Protein AF-A0A2T2NAI1-F1 (afdb_monomer)

Secondary structure (DSSP, 8-state):
------PPP------PPBPHHHHHHSHHHHHHHHHHHHHHHHTTT-HHHHHHHHT--STTS-STTT--HHHHHHHHTBBPTTSS-BHHHHHHHHHHHHHHHHHHHTTS----HHHHHHHHHHHHHHHHTT--HHHHHH-HHHHHHHHHHTTPPPTT-----S---

Organism: NCBI:txid1448308

Foldseek 3Di:
DDDDPDDDPPPPPDLDAAELVNCLVPQLLQLLLLLLLLLLQCCPPDPLSVVQQVPQPDPLSQDPPSDDPVSSSNQQRYAFPPDNHGPVRLVVVVVVVVVVVCVVDVVDDDDDVSSVSSNVSSVSSCRRSVNDPCLSVVQPVSVVCCVPQNSDDPPPDGRNDSDDD

Structure (mmCIF, N/CA/C/O backbone):
data_AF-A0A2T2NAI1-F1
#
_entry.id   AF-A0A2T2NAI1-F1
#
loop_
_atom_site.group_PDB
_atom_site.id
_atom_site.type_symbol
_atom_site.label_atom_id
_atom_site.label_alt_id
_atom_site.label_comp_id
_atom_site.label_asym_id
_atom_site.label_entity_id
_atom_site.label_seq_id
_atom_site.pdbx_PDB_ins_code
_atom_site.Cartn_x
_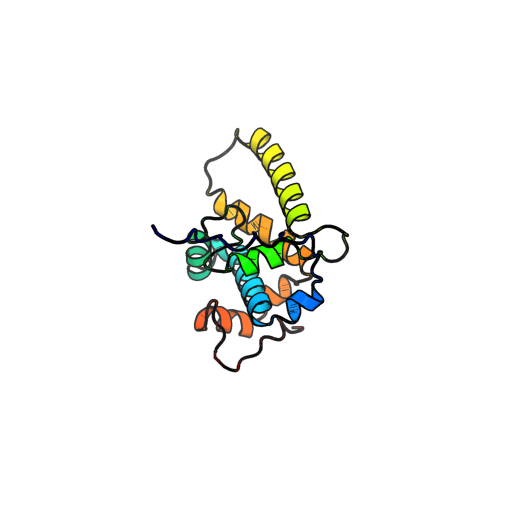atom_site.Cartn_y
_atom_site.Cartn_z
_atom_site.occupancy
_atom_site.B_iso_or_equiv
_atom_site.auth_seq_id
_ato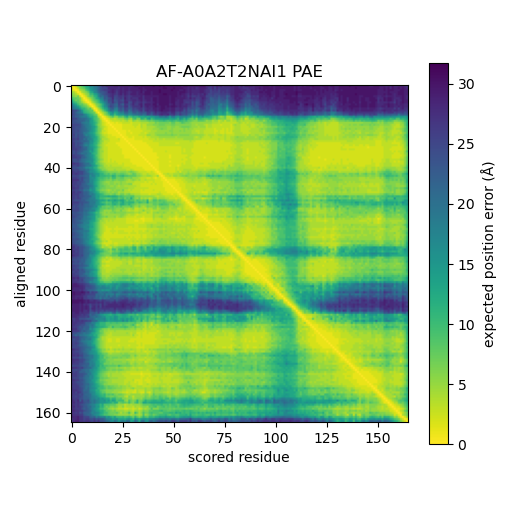m_site.auth_comp_id
_atom_site.auth_asym_id
_atom_site.auth_atom_id
_atom_site.pdbx_PDB_model_num
ATOM 1 N N . MET A 1 1 ? -39.705 -6.727 -33.481 1.00 43.72 1 MET A N 1
ATOM 2 C CA . MET A 1 1 ? -38.645 -5.696 -33.499 1.00 43.72 1 MET A CA 1
ATOM 3 C C . MET A 1 1 ? -38.331 -5.373 -32.052 1.00 43.72 1 MET A C 1
ATOM 5 O O . MET A 1 1 ? -39.236 -4.971 -31.335 1.00 43.72 1 MET A O 1
ATOM 9 N N . ALA A 1 2 ? -37.130 -5.725 -31.596 1.00 45.00 2 ALA A N 1
ATOM 10 C CA . ALA A 1 2 ? -36.711 -5.569 -30.205 1.00 45.00 2 ALA A CA 1
ATOM 11 C C . ALA A 1 2 ? -36.419 -4.089 -29.885 1.00 45.00 2 ALA A C 1
ATOM 13 O O . ALA A 1 2 ? -35.966 -3.378 -30.784 1.00 45.00 2 ALA A O 1
ATOM 14 N N . PRO A 1 3 ? -36.670 -3.620 -28.650 1.00 50.38 3 PRO A N 1
ATOM 15 C CA . PRO A 1 3 ? -36.281 -2.282 -28.238 1.00 50.38 3 PRO A CA 1
ATOM 16 C C . PRO A 1 3 ? -34.773 -2.214 -27.967 1.00 50.38 3 PRO A C 1
ATOM 18 O O . PRO A 1 3 ? -34.195 -3.071 -27.300 1.00 50.38 3 PRO A O 1
ATOM 21 N N . ASP A 1 4 ? -34.177 -1.171 -28.532 1.00 41.53 4 ASP A N 1
ATOM 22 C CA . ASP A 1 4 ? -32.795 -0.733 -28.396 1.00 41.53 4 ASP A CA 1
ATOM 23 C C . ASP A 1 4 ? -32.442 -0.501 -26.917 1.00 41.53 4 ASP A C 1
ATOM 25 O O . ASP A 1 4 ? -32.984 0.384 -26.249 1.00 41.53 4 ASP A O 1
ATOM 29 N N . ALA A 1 5 ? -31.564 -1.353 -26.388 1.00 47.72 5 ALA A N 1
ATOM 30 C CA . ALA A 1 5 ? -31.008 -1.226 -25.053 1.00 47.72 5 ALA A CA 1
ATOM 31 C C . ALA A 1 5 ? -29.942 -0.124 -25.071 1.00 47.72 5 ALA A C 1
ATOM 33 O O . ALA A 1 5 ? -28.746 -0.395 -25.177 1.00 47.72 5 ALA A O 1
ATOM 34 N N . SER A 1 6 ? -30.389 1.128 -24.952 1.00 46.06 6 SER A N 1
ATOM 35 C CA . SER A 1 6 ? -29.506 2.247 -24.627 1.00 46.06 6 SER A CA 1
ATOM 36 C C . SER A 1 6 ? -28.815 1.963 -23.294 1.00 46.06 6 SER A C 1
ATOM 38 O O . SER A 1 6 ? -29.415 2.040 -22.220 1.00 46.06 6 SER A O 1
ATOM 40 N N . LEU A 1 7 ? -27.541 1.590 -23.395 1.00 44.09 7 LEU A N 1
ATOM 41 C CA . LEU A 1 7 ? -26.597 1.506 -22.291 1.00 44.09 7 LEU A CA 1
ATOM 42 C C . LEU A 1 7 ? -26.613 2.831 -21.508 1.00 44.09 7 LEU A C 1
ATOM 44 O O . LEU A 1 7 ? -26.693 3.899 -22.123 1.00 44.09 7 LEU A O 1
ATOM 48 N N . PRO A 1 8 ? -26.520 2.799 -20.167 1.00 51.09 8 PRO A N 1
ATOM 49 C CA . PRO A 1 8 ? -26.388 4.022 -19.392 1.00 51.09 8 PRO A CA 1
ATOM 50 C C . PRO A 1 8 ? -25.123 4.775 -19.833 1.00 51.09 8 PRO A C 1
ATOM 52 O O . PRO A 1 8 ? -24.111 4.136 -20.142 1.00 51.09 8 PRO A O 1
ATOM 55 N N . PRO A 1 9 ? -25.148 6.121 -19.865 1.00 41.75 9 PRO A N 1
ATOM 56 C CA . PRO A 1 9 ? -23.969 6.904 -20.193 1.00 41.75 9 PRO A CA 1
ATOM 57 C C . PRO A 1 9 ? -22.850 6.516 -19.229 1.00 41.75 9 PRO A C 1
ATOM 59 O O . PRO A 1 9 ? -23.042 6.564 -18.012 1.00 41.75 9 PRO A O 1
ATOM 62 N N . CYS A 1 10 ? -21.702 6.104 -19.783 1.00 40.47 10 CYS A N 1
ATOM 63 C CA . CYS A 1 10 ? -20.456 5.928 -19.049 1.00 40.47 10 CYS A CA 1
ATOM 64 C C . CYS A 1 10 ? -20.279 7.149 -18.153 1.00 40.47 10 CYS A C 1
ATOM 66 O O . CYS A 1 10 ? -20.000 8.243 -18.647 1.00 40.47 10 CYS A O 1
ATOM 68 N N . GLN A 1 11 ? -20.517 6.974 -16.853 1.00 44.94 11 GLN A N 1
ATOM 69 C CA . GLN A 1 11 ? -20.343 8.038 -15.884 1.00 44.94 11 GLN A CA 1
ATOM 70 C C . GLN A 1 11 ? -18.913 8.527 -16.056 1.00 44.94 11 GLN A C 1
ATOM 72 O O . GLN A 1 11 ? -17.964 7.747 -15.947 1.00 44.94 11 GLN A O 1
ATOM 77 N N . SER A 1 12 ? -18.775 9.802 -16.412 1.00 45.94 12 SER A N 1
ATOM 78 C CA . SER A 1 12 ? -17.493 10.481 -16.478 1.00 45.94 12 SER A CA 1
ATOM 79 C C . SER A 1 12 ? -16.735 10.143 -15.199 1.00 45.94 12 SER A C 1
ATOM 81 O O . SER A 1 12 ? -17.193 10.510 -14.114 1.00 45.94 12 SER A O 1
ATOM 83 N N . ARG A 1 13 ? -15.624 9.401 -15.326 1.00 52.50 13 ARG A N 1
ATOM 84 C CA . ARG A 1 13 ? -14.632 9.192 -14.263 1.00 52.50 13 ARG A CA 1
ATOM 85 C C . ARG A 1 13 ? -14.175 10.582 -13.831 1.00 52.50 13 ARG A C 1
ATOM 87 O O . ARG A 1 13 ? -13.267 11.141 -14.432 1.00 52.50 13 ARG A O 1
ATOM 94 N N . GLY A 1 14 ? -14.888 11.172 -12.877 1.00 52.75 14 GLY A N 1
ATOM 95 C CA . GLY A 1 14 ? -14.620 12.517 -12.404 1.00 52.75 14 GLY A CA 1
ATOM 96 C C . GLY A 1 14 ? -13.196 12.590 -11.877 1.00 52.75 14 GLY A C 1
ATOM 97 O O . GLY A 1 14 ? -12.729 11.666 -11.208 1.00 52.75 14 GLY A O 1
ATOM 98 N N . ASP A 1 15 ? -12.528 13.689 -12.192 1.00 60.09 15 ASP A N 1
ATOM 99 C CA . ASP A 1 15 ? -11.199 14.054 -11.714 1.00 60.09 15 ASP A CA 1
ATOM 100 C C . ASP A 1 15 ? -11.279 14.462 -10.230 1.00 60.09 15 ASP A C 1
ATOM 102 O O . ASP A 1 15 ? -11.115 15.621 -9.854 1.00 60.09 15 ASP A O 1
ATOM 106 N N . TYR A 1 16 ? -11.690 13.523 -9.371 1.00 71.31 16 TYR A N 1
ATOM 107 C CA . TYR A 1 16 ? -11.799 13.755 -7.936 1.00 71.31 16 TYR A CA 1
ATOM 108 C C . TYR A 1 16 ? -10.534 13.263 -7.239 1.00 71.31 16 TYR A C 1
ATOM 110 O O . TYR A 1 16 ? -10.065 12.143 -7.446 1.00 71.31 16 TYR A O 1
ATOM 118 N N . ARG A 1 17 ? -9.991 14.117 -6.377 1.00 78.94 17 ARG A 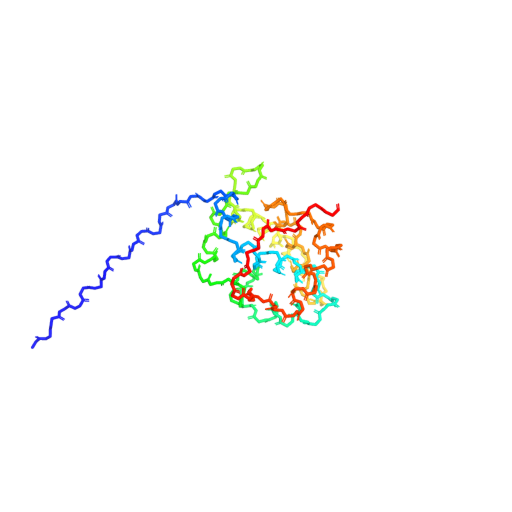N 1
ATOM 119 C CA . ARG A 1 17 ? -8.824 13.826 -5.548 1.00 78.94 17 ARG A CA 1
ATOM 120 C C . ARG A 1 17 ? -9.280 13.340 -4.179 1.00 78.94 17 ARG A C 1
ATOM 122 O O . ARG A 1 17 ? -10.171 13.935 -3.576 1.00 78.94 17 ARG A O 1
ATOM 129 N N . LEU A 1 18 ? -8.663 12.270 -3.685 1.00 85.06 18 LEU A N 1
ATOM 130 C CA . LEU A 1 18 ? -8.902 11.768 -2.331 1.00 85.06 18 LEU A CA 1
ATOM 131 C C . LEU A 1 18 ? -7.786 12.214 -1.400 1.00 85.06 18 LEU A C 1
ATOM 133 O O . LEU A 1 18 ? -6.618 12.205 -1.771 1.00 85.06 18 LEU A O 1
ATOM 137 N N . THR A 1 19 ? -8.124 12.565 -0.168 1.00 88.06 19 THR A N 1
ATOM 138 C CA . THR A 1 19 ? -7.116 12.794 0.872 1.00 88.06 19 THR A CA 1
ATOM 139 C C . THR A 1 19 ? -6.797 11.492 1.604 1.00 88.06 19 THR A C 1
ATOM 141 O O . THR A 1 19 ? -7.620 10.579 1.690 1.00 88.06 19 THR A O 1
ATOM 144 N N . ILE A 1 20 ? -5.616 11.415 2.223 1.00 87.19 20 ILE A N 1
ATOM 145 C CA . ILE A 1 20 ? -5.245 10.273 3.078 1.00 87.19 20 ILE A CA 1
ATOM 146 C C . ILE A 1 20 ? -6.241 10.086 4.232 1.00 87.19 20 ILE A C 1
A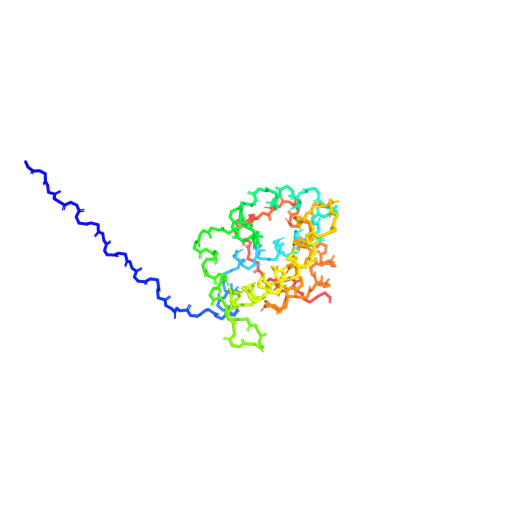TOM 148 O O . ILE A 1 20 ? -6.453 8.962 4.679 1.00 87.19 20 ILE A O 1
ATOM 152 N N . GLN A 1 21 ? -6.856 11.163 4.729 1.00 86.56 21 GLN A N 1
ATOM 153 C CA . GLN A 1 21 ? -7.855 11.066 5.792 1.00 86.56 21 GLN A CA 1
ATOM 154 C C . GLN A 1 21 ? -9.105 10.316 5.316 1.00 86.56 21 GLN A C 1
ATOM 156 O O . GLN A 1 21 ? -9.516 9.368 5.977 1.00 86.56 21 GLN A O 1
ATOM 161 N N . GLN A 1 22 ? -9.619 10.649 4.130 1.00 87.69 22 GLN A N 1
ATOM 162 C CA . GLN A 1 22 ? -10.739 9.927 3.511 1.00 87.69 22 GLN A CA 1
ATOM 163 C C . GLN A 1 22 ? -10.382 8.468 3.210 1.00 87.69 22 GLN A C 1
ATOM 165 O O . GLN A 1 22 ? -11.210 7.572 3.359 1.00 87.69 22 GLN A O 1
ATOM 170 N N . LEU A 1 23 ? -9.130 8.197 2.828 1.00 88.19 23 LEU A N 1
ATOM 171 C CA . LEU A 1 23 ? -8.670 6.823 2.640 1.00 88.19 23 LEU A CA 1
ATOM 172 C C . LEU A 1 23 ? -8.681 6.030 3.958 1.00 88.19 23 LEU A C 1
ATOM 174 O O . LEU A 1 23 ? -9.069 4.864 3.968 1.00 88.19 23 LEU A O 1
ATOM 178 N N . LYS A 1 24 ? -8.287 6.660 5.072 1.00 88.56 24 LYS A N 1
ATOM 179 C CA . LYS A 1 24 ? -8.264 6.042 6.409 1.00 88.56 24 LYS A CA 1
ATOM 180 C C . LYS A 1 24 ? -9.653 5.740 6.964 1.00 88.56 24 LYS A C 1
ATOM 182 O O . LYS A 1 24 ? -9.779 4.792 7.731 1.00 88.56 24 LYS A O 1
ATOM 187 N N . GLU A 1 25 ? -10.673 6.502 6.571 1.00 88.12 25 GLU A N 1
ATOM 188 C CA . GLU A 1 25 ? -12.074 6.229 6.931 1.00 88.12 25 GLU A CA 1
ATOM 189 C C . GLU A 1 25 ? -12.552 4.884 6.362 1.00 88.12 25 GLU A C 1
ATOM 191 O O . GLU A 1 25 ? -13.379 4.201 6.967 1.00 88.12 25 GLU A O 1
ATOM 196 N N . ASN A 1 26 ? -11.973 4.439 5.242 1.00 89.06 26 ASN A N 1
ATOM 197 C CA . ASN A 1 26 ? -12.154 3.078 4.759 1.00 89.06 26 ASN A CA 1
ATOM 198 C C . ASN A 1 26 ? -11.174 2.124 5.462 1.00 89.06 26 ASN A C 1
ATOM 200 O O . ASN A 1 26 ? -10.114 1.779 4.938 1.00 89.06 26 ASN A O 1
ATOM 204 N N . HIS A 1 27 ? -11.556 1.670 6.655 1.00 89.31 27 HIS A N 1
ATOM 205 C CA . HIS A 1 27 ? -10.724 0.816 7.507 1.00 89.31 27 HIS A CA 1
ATOM 206 C C . HIS A 1 27 ? -10.249 -0.478 6.826 1.00 89.31 27 HIS A C 1
ATOM 208 O O . HIS A 1 27 ? -9.124 -0.919 7.071 1.00 89.31 27 HIS A O 1
ATOM 214 N N . LEU A 1 28 ? -11.073 -1.080 5.960 1.00 90.12 28 LEU A N 1
ATOM 215 C CA . LEU A 1 28 ? -10.706 -2.298 5.233 1.00 90.12 28 LEU A CA 1
ATOM 216 C C . LEU A 1 28 ? -9.662 -2.005 4.152 1.00 90.12 28 LEU A C 1
ATOM 218 O O . LEU A 1 28 ? -8.657 -2.708 4.068 1.00 90.12 28 LEU A O 1
ATOM 222 N N . LEU A 1 29 ? -9.863 -0.951 3.360 1.00 90.06 29 LEU A N 1
ATOM 223 C CA . LEU A 1 29 ? -8.887 -0.529 2.355 1.00 90.06 29 LEU A CA 1
ATOM 224 C C . LEU A 1 29 ? -7.566 -0.110 3.010 1.00 90.06 29 LEU A C 1
ATOM 226 O O . LEU A 1 29 ? -6.491 -0.484 2.545 1.00 90.06 29 LEU A O 1
ATOM 230 N N . TRP A 1 30 ? -7.639 0.592 4.141 1.00 91.62 30 TRP A N 1
ATOM 231 C CA . TRP A 1 30 ? -6.472 0.962 4.934 1.00 91.62 30 TRP A CA 1
ATOM 232 C C . TRP A 1 30 ? -5.729 -0.261 5.494 1.00 91.62 30 TRP A C 1
ATOM 234 O O . TRP A 1 30 ? -4.498 -0.302 5.494 1.00 91.62 30 TRP A O 1
ATOM 244 N N . TYR A 1 31 ? -6.459 -1.291 5.927 1.00 91.81 31 TYR A N 1
ATOM 245 C CA . TYR A 1 31 ? -5.871 -2.565 6.332 1.00 91.81 31 TYR A CA 1
ATOM 246 C C . TYR A 1 31 ? -5.172 -3.267 5.168 1.00 91.81 31 TYR A C 1
ATOM 248 O O . TYR A 1 31 ? -3.989 -3.589 5.285 1.00 91.81 31 TYR A O 1
ATOM 256 N N . LYS A 1 32 ? -5.863 -3.444 4.035 1.00 92.12 32 LYS A N 1
ATOM 257 C CA . LYS A 1 32 ? -5.304 -4.041 2.811 1.00 92.12 32 LYS A CA 1
ATOM 258 C C . LYS A 1 32 ? -4.025 -3.329 2.378 1.00 92.12 32 LYS A C 1
ATOM 260 O O . LYS A 1 32 ? -3.045 -3.989 2.044 1.00 92.12 32 LYS A O 1
ATOM 265 N N . LEU A 1 33 ? -3.993 -1.999 2.472 1.00 91.56 33 LEU A N 1
ATOM 266 C CA . LEU A 1 33 ? -2.808 -1.200 2.172 1.00 91.56 33 LEU A CA 1
ATOM 267 C C . LEU A 1 33 ? -1.634 -1.512 3.112 1.00 91.56 33 LEU A C 1
ATOM 269 O O . LEU A 1 33 ? -0.504 -1.668 2.651 1.00 91.56 33 LEU A O 1
ATOM 273 N N . HIS A 1 34 ? -1.873 -1.667 4.417 1.00 91.75 34 HIS A N 1
ATOM 274 C CA . HIS A 1 34 ? -0.825 -2.114 5.339 1.00 91.75 34 HIS A CA 1
ATOM 275 C C . HIS A 1 34 ? -0.350 -3.540 5.047 1.00 91.75 34 HIS A C 1
ATOM 277 O O . HIS A 1 34 ? 0.854 -3.790 5.119 1.00 91.75 34 HIS A O 1
ATOM 283 N N . VAL A 1 35 ? -1.257 -4.471 4.725 1.00 91.88 35 VAL A N 1
ATOM 284 C CA . VAL A 1 35 ? -0.894 -5.849 4.341 1.00 91.88 35 VAL A CA 1
ATOM 285 C C . VAL A 1 35 ? -0.025 -5.833 3.089 1.00 91.88 35 VAL A C 1
ATOM 287 O O . VAL A 1 35 ? 1.017 -6.479 3.051 1.00 91.88 35 VAL A O 1
ATOM 290 N N . PHE A 1 36 ? -0.403 -5.025 2.105 1.00 91.94 36 PHE A N 1
ATOM 291 C CA . PHE A 1 36 ? 0.356 -4.827 0.883 1.00 91.94 36 PHE A CA 1
ATOM 292 C C . PHE A 1 36 ? 1.771 -4.299 1.154 1.00 91.94 36 PHE A C 1
ATOM 294 O O . PHE A 1 36 ? 2.747 -4.925 0.746 1.00 91.94 36 PHE A O 1
ATOM 301 N N . MET A 1 37 ? 1.920 -3.215 1.925 1.00 91.25 37 MET A N 1
ATOM 302 C CA . MET A 1 37 ? 3.247 -2.697 2.296 1.00 91.25 37 MET A CA 1
ATOM 303 C C . MET A 1 37 ? 4.073 -3.719 3.088 1.00 91.25 37 MET A C 1
ATOM 305 O O . MET A 1 37 ? 5.277 -3.854 2.867 1.00 91.25 37 MET A O 1
ATOM 309 N N . TYR A 1 38 ? 3.436 -4.475 3.985 1.00 90.44 38 TYR A N 1
ATOM 310 C CA . TYR A 1 38 ? 4.089 -5.567 4.701 1.00 90.44 38 TYR A CA 1
ATOM 311 C C . TYR A 1 38 ? 4.609 -6.638 3.747 1.00 90.44 38 TYR A C 1
ATOM 313 O O . TYR A 1 38 ? 5.747 -7.088 3.896 1.00 90.44 38 TYR A O 1
ATOM 321 N N . ASP A 1 39 ? 3.812 -7.024 2.758 1.00 89.88 39 ASP A N 1
ATOM 322 C CA . ASP A 1 39 ? 4.186 -8.054 1.802 1.00 89.88 39 ASP A CA 1
ATOM 323 C C . ASP A 1 39 ? 5.303 -7.603 0.871 1.00 89.88 39 ASP A C 1
ATOM 325 O O . ASP A 1 39 ? 6.246 -8.368 0.667 1.00 89.88 39 ASP A O 1
ATOM 329 N N . LEU A 1 40 ? 5.281 -6.351 0.403 1.00 88.19 40 LEU A N 1
ATOM 330 C CA . LEU A 1 40 ? 6.362 -5.786 -0.410 1.00 88.19 40 LEU A CA 1
ATOM 331 C C . LEU A 1 40 ? 7.714 -5.882 0.315 1.00 88.19 40 LEU A C 1
ATOM 333 O O . LEU A 1 40 ? 8.718 -6.287 -0.274 1.00 88.19 40 LEU A O 1
ATOM 337 N N . ARG A 1 41 ? 7.745 -5.593 1.625 1.00 86.38 41 ARG A N 1
ATOM 338 C CA . ARG A 1 41 ? 8.967 -5.730 2.440 1.00 86.38 41 ARG A CA 1
ATOM 339 C C . ARG A 1 41 ? 9.371 -7.177 2.690 1.00 86.38 41 ARG A C 1
ATOM 341 O O . ARG A 1 41 ? 10.556 -7.471 2.839 1.00 86.38 41 ARG A O 1
ATOM 348 N N . ASN A 1 42 ? 8.393 -8.068 2.805 1.00 85.88 42 ASN A N 1
ATOM 349 C CA . ASN A 1 42 ? 8.610 -9.459 3.183 1.00 85.88 42 ASN A CA 1
ATOM 350 C C . ASN A 1 42 ? 8.626 -10.419 1.985 1.00 85.88 42 ASN A C 1
ATOM 352 O O . ASN A 1 42 ? 8.732 -11.624 2.202 1.00 85.88 42 ASN A O 1
ATOM 356 N N . PHE A 1 43 ? 8.613 -9.921 0.743 1.00 81.50 43 PHE A N 1
ATOM 357 C CA . PHE A 1 43 ? 8.583 -10.733 -0.481 1.00 81.50 43 PHE A CA 1
ATOM 358 C C . PHE A 1 43 ? 9.659 -11.835 -0.498 1.00 81.50 43 PHE A C 1
ATOM 360 O O . PHE A 1 43 ? 9.402 -12.994 -0.834 1.00 81.50 43 PHE A O 1
ATOM 367 N N . ARG A 1 44 ? 10.890 -11.506 -0.082 1.00 78.88 44 ARG A N 1
ATOM 368 C CA . ARG A 1 44 ? 11.982 -12.492 0.021 1.00 78.88 44 ARG A CA 1
ATOM 369 C C . ARG A 1 44 ? 11.852 -13.421 1.226 1.00 78.88 44 ARG A C 1
ATOM 371 O O . ARG A 1 44 ? 12.228 -14.582 1.131 1.00 78.88 44 ARG A O 1
ATOM 378 N N . SER A 1 45 ? 11.333 -12.922 2.339 1.00 82.50 45 SER A N 1
ATOM 379 C CA . SER A 1 45 ? 11.448 -13.571 3.650 1.00 82.50 45 SER A CA 1
ATOM 380 C C . SER A 1 45 ? 10.216 -14.381 4.054 1.00 82.50 45 SER A C 1
ATOM 382 O O . SER A 1 45 ? 10.286 -15.162 5.003 1.00 82.50 45 SER A O 1
ATOM 384 N N . LYS A 1 46 ? 9.073 -14.176 3.391 1.00 84.12 46 LYS A N 1
ATOM 385 C CA . LYS A 1 46 ? 7.792 -14.805 3.724 1.00 84.12 46 LYS A CA 1
ATOM 386 C C . LYS A 1 46 ? 7.128 -15.355 2.471 1.00 84.12 46 LYS A C 1
ATOM 388 O O . LYS A 1 46 ? 6.745 -14.605 1.582 1.00 84.12 46 LYS A O 1
ATOM 393 N N . GLU A 1 47 ? 6.927 -16.667 2.460 1.00 85.31 47 GLU A N 1
ATOM 394 C CA . GLU A 1 47 ? 6.257 -17.370 1.365 1.00 85.31 47 GLU A CA 1
ATOM 395 C C . GLU A 1 47 ? 4.831 -16.852 1.140 1.00 85.31 47 GLU A C 1
ATOM 397 O O . GLU A 1 47 ? 4.470 -16.537 0.019 1.00 85.31 47 GLU A O 1
ATOM 402 N N . MET A 1 48 ? 4.054 -16.627 2.204 1.00 84.19 48 MET A N 1
ATOM 403 C CA . MET A 1 48 ? 2.693 -16.080 2.082 1.00 84.19 48 MET A CA 1
ATOM 404 C C . MET A 1 48 ? 2.654 -14.689 1.433 1.00 84.19 48 MET A C 1
ATOM 406 O O . MET A 1 48 ? 1.742 -14.398 0.665 1.00 84.19 48 MET A O 1
ATOM 410 N N . SER A 1 49 ? 3.636 -13.834 1.739 1.00 85.88 49 SER A N 1
ATOM 411 C CA . SER A 1 49 ? 3.766 -12.510 1.121 1.00 85.88 49 SER A CA 1
ATOM 412 C C . SER A 1 49 ? 4.124 -12.626 -0.356 1.00 85.88 49 SER A C 1
ATOM 414 O O . SER A 1 49 ? 3.566 -11.912 -1.183 1.00 85.88 49 SER A O 1
ATOM 416 N N . ARG A 1 50 ? 5.023 -13.560 -0.684 1.00 85.62 50 ARG A N 1
ATOM 417 C CA . ARG A 1 50 ? 5.408 -13.860 -2.061 1.00 85.62 50 ARG A CA 1
ATOM 418 C C . ARG A 1 50 ? 4.239 -14.406 -2.871 1.00 85.62 50 ARG A C 1
ATOM 420 O O . ARG A 1 50 ? 3.928 -13.836 -3.901 1.00 85.62 50 ARG A O 1
ATOM 427 N N . ASN A 1 51 ? 3.546 -15.424 -2.365 1.00 85.56 51 ASN A N 1
ATOM 428 C CA . ASN A 1 51 ? 2.420 -16.060 -3.047 1.00 85.56 51 ASN A CA 1
ATOM 429 C C . ASN A 1 51 ? 1.316 -15.048 -3.375 1.00 85.56 51 ASN A C 1
ATOM 431 O O . ASN A 1 51 ? 0.772 -15.077 -4.471 1.00 85.56 51 ASN A O 1
ATOM 435 N N . ARG A 1 52 ? 1.007 -14.120 -2.458 1.00 85.75 52 ARG A N 1
ATOM 436 C CA . ARG A 1 52 ? 0.021 -13.067 -2.737 1.00 85.75 52 ARG A CA 1
ATOM 437 C C . ARG A 1 52 ? 0.494 -12.077 -3.802 1.00 85.75 52 ARG A C 1
ATOM 439 O O . ARG A 1 52 ? -0.307 -11.715 -4.656 1.00 85.75 52 ARG A O 1
ATOM 446 N N . LEU A 1 53 ? 1.759 -11.652 -3.764 1.00 84.69 53 LEU A N 1
ATOM 447 C CA . LEU A 1 53 ? 2.313 -10.710 -4.743 1.00 84.69 53 LEU A CA 1
ATOM 448 C C . LEU A 1 53 ? 2.538 -11.351 -6.121 1.00 84.69 53 LEU A C 1
ATOM 450 O O . LEU A 1 53 ? 2.315 -10.687 -7.126 1.00 84.69 53 LEU A O 1
ATOM 454 N N . ASP A 1 54 ? 2.892 -12.635 -6.190 1.00 82.31 54 ASP A N 1
ATOM 455 C CA . ASP A 1 54 ? 3.046 -13.376 -7.450 1.00 82.31 54 ASP A CA 1
ATOM 456 C C . ASP A 1 54 ? 1.713 -13.590 -8.184 1.00 82.31 54 ASP A C 1
ATOM 458 O O . ASP A 1 54 ? 1.708 -13.766 -9.404 1.00 82.31 54 ASP A O 1
ATOM 462 N N . CYS A 1 55 ? 0.585 -13.544 -7.467 1.00 79.88 55 CYS A N 1
ATOM 463 C CA . CYS A 1 55 ? -0.752 -13.576 -8.059 1.00 79.88 55 CYS A CA 1
ATOM 464 C C . CYS A 1 55 ? -1.175 -12.243 -8.694 1.00 79.88 55 CYS A C 1
ATOM 466 O O . CYS A 1 55 ? -2.156 -12.229 -9.440 1.00 79.88 55 CYS A O 1
ATOM 468 N N . VAL A 1 56 ? -0.480 -11.136 -8.411 1.00 79.50 56 VAL A N 1
ATOM 469 C CA . VAL A 1 56 ? -0.842 -9.833 -8.972 1.00 79.50 56 VAL A CA 1
ATOM 470 C C . VAL A 1 56 ? -0.271 -9.710 -10.381 1.00 79.50 56 VAL A C 1
ATOM 472 O O . VAL A 1 56 ? 0.937 -9.800 -10.594 1.00 79.50 56 VAL A O 1
ATOM 475 N N . ILE A 1 57 ? -1.158 -9.503 -11.353 1.00 70.56 57 ILE A N 1
ATOM 476 C CA . ILE A 1 57 ? -0.787 -9.332 -12.768 1.00 70.56 57 ILE A CA 1
ATOM 477 C C . ILE A 1 57 ? -0.275 -7.907 -13.035 1.00 70.56 57 ILE A C 1
ATOM 479 O O . ILE A 1 57 ? 0.514 -7.696 -13.951 1.00 70.56 57 ILE A O 1
ATOM 483 N N . ASP A 1 58 ? -0.716 -6.937 -12.235 1.00 72.25 58 ASP A N 1
ATOM 484 C CA . ASP A 1 58 ? -0.326 -5.534 -12.350 1.00 72.25 58 ASP A CA 1
ATOM 485 C C . ASP A 1 58 ? 1.168 -5.325 -12.035 1.00 72.25 58 ASP A C 1
ATOM 487 O O . ASP A 1 58 ? 1.668 -5.765 -10.998 1.00 72.25 58 ASP A O 1
ATOM 491 N N . ASP A 1 59 ? 1.873 -4.601 -12.910 1.00 68.38 59 ASP A N 1
ATOM 492 C CA . ASP A 1 59 ? 3.317 -4.328 -12.799 1.00 68.38 59 ASP A CA 1
ATOM 493 C C . ASP A 1 59 ? 3.696 -3.544 -11.529 1.00 68.38 59 ASP A C 1
ATOM 495 O O . ASP A 1 59 ? 4.857 -3.549 -11.099 1.00 68.38 59 ASP A O 1
ATOM 499 N N . MET A 1 60 ? 2.729 -2.844 -10.934 1.00 70.62 60 MET A N 1
ATOM 500 C CA . MET A 1 60 ? 2.880 -2.042 -9.721 1.00 70.62 60 MET A CA 1
ATOM 501 C C . MET A 1 60 ? 2.433 -2.819 -8.476 1.00 70.62 60 MET A C 1
ATOM 503 O O . MET A 1 60 ? 2.514 -2.296 -7.363 1.00 70.62 60 MET A O 1
ATOM 507 N N . TYR A 1 61 ? 1.983 -4.063 -8.654 1.00 76.50 61 TYR A N 1
ATOM 508 C CA . TYR A 1 61 ? 1.337 -4.901 -7.651 1.00 76.50 61 TYR A CA 1
ATOM 509 C C . TYR A 1 61 ? 0.080 -4.277 -7.024 1.00 76.50 61 TYR A C 1
ATOM 511 O O . TYR A 1 61 ? -0.381 -4.737 -5.976 1.00 76.50 61 TYR A O 1
ATOM 519 N N . ILE A 1 62 ? -0.494 -3.240 -7.644 1.00 83.06 62 ILE A N 1
ATOM 520 C CA . ILE A 1 62 ? -1.719 -2.605 -7.161 1.00 83.06 62 ILE A CA 1
ATOM 521 C C . ILE A 1 62 ? -2.870 -3.194 -7.970 1.00 83.06 62 ILE A C 1
ATOM 523 O O . ILE A 1 62 ? -3.228 -2.716 -9.037 1.00 83.06 62 ILE A O 1
ATOM 527 N N . GLY A 1 63 ? -3.447 -4.274 -7.466 1.00 82.56 63 GLY A N 1
ATOM 528 C CA . GLY A 1 63 ? -4.557 -4.952 -8.120 1.00 82.56 63 GLY A CA 1
ATOM 529 C C . GLY A 1 63 ? -4.998 -6.167 -7.325 1.00 82.56 63 GLY A C 1
ATOM 530 O O . GLY A 1 63 ? -4.597 -6.352 -6.171 1.00 82.56 63 GLY A O 1
ATOM 531 N N . GLU A 1 64 ? -5.824 -7.003 -7.939 1.00 85.19 64 GLU A N 1
ATOM 532 C CA . GLU A 1 64 ? -6.250 -8.262 -7.333 1.00 85.19 64 GLU A CA 1
ATOM 533 C C . GLU A 1 64 ? -5.026 -9.148 -7.018 1.00 85.19 64 GLU A C 1
ATOM 535 O O . GLU A 1 64 ? -4.097 -9.204 -7.829 1.00 85.19 64 GLU A O 1
ATOM 540 N N . PRO A 1 65 ? -4.983 -9.834 -5.857 1.00 87.81 65 PRO A N 1
ATOM 541 C CA . PRO A 1 65 ? -6.076 -10.005 -4.890 1.00 87.81 65 PRO A CA 1
ATOM 542 C C . PRO A 1 65 ? -6.176 -8.909 -3.808 1.00 87.81 65 PRO A C 1
ATOM 544 O O . PRO A 1 65 ? -7.031 -8.992 -2.927 1.00 87.81 65 PRO A O 1
ATOM 547 N N . TYR A 1 66 ? -5.283 -7.913 -3.801 1.00 86.88 66 TYR A N 1
ATOM 548 C CA . TYR A 1 66 ? -5.249 -6.882 -2.754 1.00 86.88 66 TYR A CA 1
ATOM 549 C C . TYR A 1 66 ? -6.370 -5.862 -2.916 1.00 86.88 66 TYR A C 1
ATOM 551 O O . TYR A 1 66 ? -7.065 -5.538 -1.949 1.00 86.88 66 TYR A O 1
ATOM 559 N N . PHE A 1 67 ? -6.515 -5.346 -4.134 1.00 90.81 67 PHE A N 1
ATOM 560 C CA . PHE A 1 67 ? -7.383 -4.223 -4.443 1.00 90.81 67 PHE A CA 1
ATOM 561 C C . PHE A 1 67 ? -8.259 -4.549 -5.644 1.00 90.81 67 PHE A C 1
ATOM 563 O O . PHE A 1 67 ? -7.762 -4.889 -6.717 1.00 90.81 67 PHE A O 1
ATOM 570 N N . THR A 1 68 ? -9.560 -4.365 -5.461 1.00 89.69 68 THR A N 1
ATOM 571 C CA . THR A 1 68 ? -10.523 -4.331 -6.566 1.00 89.69 68 THR A CA 1
ATOM 572 C C . THR A 1 68 ? -10.224 -3.158 -7.501 1.00 89.69 68 THR A C 1
ATOM 574 O O . THR A 1 68 ? -9.548 -2.203 -7.111 1.00 89.69 68 THR A O 1
ATOM 577 N N . ALA A 1 69 ? -10.768 -3.176 -8.720 1.00 87.00 69 ALA A N 1
ATOM 578 C CA . ALA A 1 69 ? -10.598 -2.075 -9.675 1.00 87.00 69 ALA A CA 1
ATOM 579 C C . ALA A 1 69 ? -10.994 -0.702 -9.085 1.00 87.00 69 ALA A C 1
ATOM 581 O O . ALA A 1 69 ? -10.281 0.285 -9.270 1.00 87.00 69 ALA A O 1
ATOM 582 N N . ASP A 1 70 ? -12.072 -0.655 -8.296 1.00 87.31 70 ASP A N 1
ATOM 583 C CA . ASP A 1 70 ? -12.535 0.567 -7.630 1.00 87.31 70 ASP A CA 1
ATOM 584 C C . ASP A 1 70 ? -11.582 1.027 -6.519 1.00 87.31 70 ASP A C 1
ATOM 586 O O . ASP A 1 70 ? -11.345 2.223 -6.340 1.00 87.31 70 ASP A O 1
ATOM 590 N N . GLU A 1 71 ? -11.042 0.095 -5.729 1.00 89.88 71 GLU A N 1
ATOM 591 C CA . GLU A 1 71 ? -10.055 0.399 -4.686 1.00 89.88 71 GLU A CA 1
ATOM 592 C C . GLU A 1 71 ? -8.737 0.880 -5.294 1.00 89.88 71 GLU A C 1
ATOM 594 O O . GLU A 1 71 ? -8.145 1.843 -4.810 1.00 89.88 71 GLU A O 1
ATOM 599 N N . HIS A 1 72 ? -8.314 0.248 -6.381 1.00 87.75 72 HIS A N 1
ATOM 600 C CA . HIS A 1 72 ? -7.153 0.637 -7.159 1.00 87.75 72 HIS A CA 1
ATOM 601 C C . HIS A 1 72 ? -7.282 2.072 -7.699 1.00 87.75 72 HIS A C 1
ATOM 603 O O . HIS A 1 72 ? -6.380 2.888 -7.490 1.00 87.75 72 HIS A O 1
ATOM 609 N N . ASP A 1 73 ? -8.425 2.425 -8.298 1.00 87.31 73 ASP A N 1
ATOM 610 C CA . ASP A 1 73 ? -8.690 3.793 -8.760 1.00 87.31 73 ASP A CA 1
ATOM 611 C C . ASP A 1 73 ? -8.674 4.806 -7.598 1.00 87.31 73 ASP A C 1
ATOM 613 O O . ASP A 1 73 ? -8.145 5.912 -7.736 1.00 87.31 73 ASP A O 1
ATOM 617 N N . LYS A 1 74 ? -9.208 4.436 -6.425 1.00 89.00 74 LYS A N 1
ATOM 618 C CA . LYS A 1 74 ? -9.158 5.284 -5.218 1.00 89.00 74 LYS A CA 1
ATOM 619 C C . LYS A 1 74 ? -7.723 5.507 -4.739 1.00 89.00 74 LYS A C 1
ATOM 621 O O . LYS A 1 74 ? -7.364 6.634 -4.397 1.00 89.00 74 LYS A O 1
ATOM 626 N N . LEU A 1 75 ? -6.898 4.460 -4.721 1.00 89.19 75 LEU A N 1
ATOM 627 C CA . LEU A 1 75 ? -5.498 4.560 -4.309 1.00 89.19 75 LEU A CA 1
ATOM 628 C C . LEU A 1 75 ? -4.710 5.468 -5.250 1.00 89.19 75 LEU A C 1
ATOM 630 O O . LEU A 1 75 ? -4.036 6.378 -4.771 1.00 89.19 75 LEU A O 1
ATOM 634 N N . ARG A 1 76 ? -4.854 5.278 -6.567 1.00 87.75 76 ARG A N 1
ATOM 635 C CA . ARG A 1 76 ? -4.189 6.103 -7.587 1.00 87.75 76 ARG A CA 1
ATOM 636 C C . ARG A 1 76 ? -4.506 7.588 -7.439 1.00 87.75 76 ARG A C 1
ATOM 638 O O . ARG A 1 76 ? -3.589 8.401 -7.450 1.00 87.75 76 ARG A O 1
ATOM 645 N N . ARG A 1 77 ? -5.774 7.926 -7.187 1.00 87.00 77 ARG A N 1
ATOM 646 C CA . ARG A 1 77 ? -6.260 9.309 -7.011 1.00 87.00 77 ARG A CA 1
ATOM 647 C C . ARG A 1 77 ? -6.001 9.909 -5.627 1.00 87.00 77 ARG A C 1
ATOM 649 O O . ARG A 1 77 ? -6.396 11.049 -5.370 1.00 87.00 77 ARG A O 1
ATOM 656 N N . THR A 1 78 ? -5.392 9.162 -4.707 1.00 88.94 78 THR A N 1
ATOM 657 C CA . THR A 1 78 ? -5.106 9.692 -3.373 1.00 88.94 78 THR A CA 1
ATOM 658 C C . THR A 1 78 ? -3.933 10.665 -3.441 1.00 88.94 78 THR A C 1
ATOM 660 O O . THR A 1 78 ? -2.840 10.306 -3.876 1.00 88.94 78 THR A O 1
ATOM 663 N N . VAL A 1 79 ? -4.162 11.898 -2.991 1.00 88.38 79 VAL A N 1
ATOM 664 C CA . VAL A 1 79 ? -3.132 12.924 -2.823 1.00 88.38 79 VAL A CA 1
ATOM 665 C C . VAL A 1 79 ? -2.227 12.500 -1.687 1.00 88.38 79 VAL A C 1
ATOM 667 O O . VAL A 1 79 ? -2.668 12.230 -0.564 1.00 88.38 79 VAL A O 1
ATOM 670 N N . THR A 1 80 ? -0.949 12.412 -2.008 1.00 83.31 80 THR A N 1
ATOM 671 C CA . THR A 1 80 ? 0.059 11.896 -1.096 1.00 83.31 80 THR A CA 1
ATOM 672 C C . THR A 1 80 ? 0.561 12.997 -0.178 1.00 83.31 80 THR A C 1
ATOM 674 O O . THR A 1 80 ? 0.418 14.190 -0.437 1.00 83.31 80 THR A O 1
ATOM 677 N N . HIS A 1 81 ? 1.072 12.619 0.989 1.00 72.94 81 HIS A N 1
ATOM 678 C CA . HIS A 1 81 ? 1.357 13.630 1.991 1.00 72.94 81 HIS A CA 1
ATOM 679 C C . HIS A 1 81 ? 2.615 14.432 1.647 1.00 72.94 81 HIS A C 1
ATOM 681 O O . HIS A 1 81 ? 3.707 13.875 1.555 1.00 72.94 81 HIS A O 1
ATOM 687 N N . GLY A 1 82 ? 2.492 15.761 1.673 1.00 69.44 82 GLY A N 1
ATOM 688 C CA . GLY A 1 82 ? 3.629 16.677 1.541 1.00 69.44 82 GLY A CA 1
ATOM 689 C C . GLY A 1 82 ? 3.998 16.980 0.091 1.00 69.44 82 GLY A C 1
ATOM 690 O O . GLY A 1 82 ? 5.011 17.628 -0.144 1.00 69.44 82 GLY A O 1
ATOM 691 N N . THR A 1 83 ? 3.170 16.530 -0.850 1.00 69.25 83 THR A N 1
ATOM 692 C CA . THR A 1 83 ? 3.253 16.825 -2.280 1.00 69.25 83 THR A CA 1
ATOM 693 C C . THR A 1 83 ? 1.837 17.025 -2.815 1.00 69.25 83 THR A C 1
ATOM 695 O O . THR A 1 83 ? 0.940 16.285 -2.426 1.00 69.25 83 THR A O 1
ATOM 698 N N . ASP A 1 84 ? 1.626 17.939 -3.761 1.00 80.38 84 ASP A N 1
ATOM 699 C CA . ASP A 1 84 ? 0.324 18.100 -4.446 1.00 80.38 84 ASP A CA 1
ATOM 700 C C . ASP A 1 84 ? 0.075 17.040 -5.541 1.00 80.38 84 ASP A C 1
ATOM 702 O O . ASP A 1 84 ? -0.832 17.171 -6.373 1.00 80.38 84 ASP A O 1
ATOM 706 N N . MET A 1 85 ? 0.897 15.988 -5.523 1.00 85.62 85 MET A N 1
ATOM 707 C CA . MET A 1 85 ? 0.911 14.856 -6.438 1.00 85.62 85 MET A CA 1
ATOM 708 C C . MET A 1 85 ? 0.060 13.702 -5.910 1.00 85.62 85 MET A C 1
ATOM 710 O O . MET A 1 85 ? 0.023 13.398 -4.707 1.00 85.62 85 MET A O 1
ATOM 714 N N . THR A 1 86 ? -0.607 13.032 -6.839 1.00 88.94 86 THR A N 1
ATOM 715 C CA . THR A 1 86 ? -1.332 11.794 -6.570 1.00 88.94 86 THR A CA 1
ATOM 716 C C . THR A 1 86 ? -0.369 10.610 -6.465 1.00 88.94 86 THR A C 1
ATOM 718 O O . THR A 1 86 ? 0.806 10.699 -6.832 1.00 88.94 86 THR A O 1
ATOM 721 N N . LEU A 1 87 ? -0.850 9.477 -5.948 1.00 87.38 87 LEU A N 1
ATOM 722 C CA . LEU A 1 87 ? -0.061 8.246 -5.951 1.00 87.38 87 LEU A CA 1
ATOM 723 C C . LEU A 1 87 ? 0.316 7.847 -7.386 1.00 87.38 87 LEU A C 1
ATOM 725 O O . LEU A 1 87 ? 1.431 7.387 -7.615 1.00 87.38 87 LEU A O 1
ATOM 729 N N . GLU A 1 88 ? -0.595 8.033 -8.341 1.00 86.56 88 GLU A N 1
ATOM 730 C CA . GLU A 1 88 ? -0.341 7.755 -9.754 1.00 86.56 88 GLU A CA 1
ATOM 731 C C . GLU A 1 88 ? 0.795 8.610 -10.320 1.00 86.56 88 GLU A C 1
ATOM 733 O O . GLU A 1 88 ? 1.662 8.064 -10.999 1.00 86.56 88 GLU A O 1
ATOM 738 N N . ASP A 1 89 ? 0.851 9.901 -9.983 1.00 86.44 89 ASP A N 1
ATOM 739 C CA . ASP A 1 89 ? 1.940 10.792 -10.405 1.00 86.44 89 ASP A CA 1
ATOM 740 C C . ASP A 1 89 ? 3.288 10.322 -9.842 1.00 86.44 89 ASP A C 1
ATOM 742 O O . ASP A 1 89 ? 4.249 10.144 -10.591 1.00 86.44 89 ASP A O 1
ATOM 746 N N . LEU A 1 90 ? 3.347 10.038 -8.534 1.00 86.06 90 LEU A N 1
ATOM 747 C CA . LEU A 1 90 ? 4.572 9.568 -7.875 1.00 86.06 90 LEU A CA 1
ATOM 748 C C . LEU A 1 90 ? 5.060 8.236 -8.434 1.00 86.06 90 LEU A C 1
ATOM 750 O O . LEU A 1 90 ? 6.263 8.020 -8.605 1.00 86.06 90 LEU A O 1
ATOM 754 N N . LEU A 1 91 ? 4.135 7.313 -8.687 1.00 82.88 91 LEU A N 1
ATOM 755 C CA . LEU A 1 91 ? 4.495 6.032 -9.263 1.00 82.88 91 LEU A CA 1
ATOM 756 C C . LEU A 1 91 ? 4.913 6.201 -10.725 1.00 82.88 91 LEU A C 1
ATOM 758 O O . LEU A 1 91 ? 5.914 5.613 -11.122 1.00 82.88 91 LEU A O 1
ATOM 762 N N . SER A 1 92 ? 4.218 7.025 -11.508 1.00 82.94 92 SER A N 1
ATOM 763 C CA . SER A 1 92 ? 4.585 7.318 -12.898 1.00 82.94 92 SER A CA 1
ATOM 764 C C . SER A 1 92 ? 5.983 7.921 -12.988 1.00 82.94 92 SER A C 1
ATOM 766 O O . SER A 1 92 ? 6.796 7.444 -13.778 1.00 82.94 92 SER A O 1
ATOM 768 N N . GLU A 1 93 ? 6.308 8.887 -12.129 1.00 83.19 93 GLU A N 1
ATOM 769 C CA . GLU A 1 93 ? 7.645 9.474 -12.027 1.00 83.19 93 GLU A CA 1
ATOM 770 C C . GLU A 1 93 ? 8.687 8.416 -11.632 1.00 83.19 93 GLU A C 1
ATOM 772 O O . GLU A 1 93 ? 9.754 8.316 -12.244 1.00 83.19 93 GLU A O 1
ATOM 777 N N . PHE A 1 94 ? 8.379 7.563 -10.651 1.00 80.88 94 PHE A N 1
ATOM 778 C CA . PHE A 1 94 ? 9.258 6.459 -10.271 1.00 80.88 94 PHE A CA 1
ATOM 779 C C . PHE A 1 94 ? 9.497 5.488 -11.429 1.00 80.88 94 PHE A C 1
ATOM 781 O O . PHE A 1 94 ? 10.636 5.075 -11.646 1.00 80.88 94 PHE A O 1
ATOM 788 N N . PHE A 1 95 ? 8.457 5.132 -12.183 1.00 73.81 95 PHE A N 1
ATOM 789 C CA . PHE A 1 95 ? 8.552 4.213 -13.311 1.00 73.81 95 PHE A CA 1
ATOM 790 C C . PHE A 1 95 ? 9.251 4.831 -14.513 1.00 73.81 95 PHE A C 1
ATOM 792 O O . PHE A 1 95 ? 10.008 4.119 -15.161 1.00 73.81 95 PHE A O 1
ATOM 799 N N . GLN A 1 96 ? 9.073 6.121 -14.791 1.00 74.00 96 GLN A N 1
ATOM 800 C CA . GLN A 1 96 ? 9.823 6.828 -15.829 1.00 74.00 96 GLN A CA 1
ATOM 801 C C . GLN A 1 96 ? 11.315 6.860 -15.483 1.00 74.00 96 GLN A C 1
ATOM 803 O O . GLN A 1 96 ? 12.131 6.382 -16.271 1.00 74.00 96 GLN A O 1
ATOM 808 N N . ASN A 1 97 ? 11.659 7.254 -14.254 1.00 72.69 97 ASN A N 1
ATOM 809 C CA . ASN A 1 97 ? 13.035 7.212 -13.755 1.00 72.69 97 ASN A CA 1
ATOM 810 C C . ASN A 1 97 ? 13.603 5.780 -13.754 1.00 72.69 97 ASN A C 1
ATOM 812 O O . ASN A 1 97 ? 14.757 5.539 -14.107 1.00 72.69 97 ASN A O 1
ATOM 816 N N . LYS A 1 98 ? 12.804 4.778 -13.369 1.00 67.06 98 LYS A N 1
ATOM 817 C CA . LYS A 1 98 ? 13.192 3.360 -13.416 1.00 67.06 98 LYS A CA 1
ATOM 818 C C . LYS A 1 98 ? 13.333 2.845 -14.839 1.00 67.06 98 LYS A C 1
ATOM 820 O O . LYS A 1 98 ? 14.210 2.022 -15.063 1.00 67.06 98 LYS A O 1
ATOM 825 N N . LEU A 1 99 ? 12.486 3.257 -15.776 1.00 57.94 99 LEU A N 1
ATOM 826 C CA . LEU A 1 99 ? 12.543 2.858 -17.179 1.00 57.94 99 LEU A CA 1
ATOM 827 C C . LEU A 1 99 ? 13.799 3.425 -17.831 1.00 57.94 99 LEU A C 1
ATOM 829 O O . LEU A 1 99 ? 14.498 2.689 -18.519 1.00 57.94 99 LEU A O 1
ATOM 833 N N . GLU A 1 100 ? 14.134 4.677 -17.541 1.00 56.94 100 GLU A N 1
ATOM 834 C CA . GLU A 1 100 ? 15.372 5.313 -17.984 1.00 56.94 100 GLU A CA 1
ATOM 835 C C . GLU A 1 100 ? 16.599 4.571 -17.427 1.00 56.94 100 GLU A C 1
ATOM 837 O O . GLU A 1 100 ? 17.484 4.150 -18.178 1.00 56.94 100 GLU A O 1
ATOM 842 N N . ASN A 1 101 ? 16.571 4.229 -16.135 1.00 61.00 101 ASN A N 1
ATOM 843 C CA . ASN A 1 101 ? 17.577 3.368 -15.509 1.00 61.00 101 ASN A CA 1
ATOM 844 C C . ASN A 1 101 ? 17.579 1.924 -16.056 1.00 61.00 101 ASN A C 1
ATOM 846 O O . ASN A 1 101 ? 18.626 1.283 -16.080 1.00 61.00 101 ASN A O 1
ATOM 850 N N . ARG A 1 102 ? 16.439 1.382 -16.511 1.00 56.53 102 ARG A N 1
ATOM 851 C CA . ARG A 1 102 ? 16.323 0.055 -17.153 1.00 56.53 102 ARG A CA 1
ATOM 852 C C . ARG A 1 102 ? 16.874 0.072 -18.576 1.00 56.53 102 ARG A C 1
ATOM 854 O O . ARG A 1 102 ? 17.476 -0.916 -18.980 1.00 56.53 102 ARG A O 1
ATOM 861 N N . ILE A 1 103 ? 16.701 1.158 -19.330 1.00 56.25 103 ILE A N 1
ATOM 862 C CA . ILE A 1 103 ? 17.326 1.336 -20.649 1.00 56.25 103 ILE A CA 1
ATOM 863 C C . ILE A 1 103 ? 18.849 1.355 -20.488 1.00 56.25 103 ILE A C 1
ATOM 865 O O . ILE A 1 103 ? 19.537 0.651 -21.224 1.00 56.25 103 ILE A O 1
ATOM 869 N N . GLN A 1 104 ? 19.369 2.049 -19.471 1.00 54.84 104 GLN A N 1
ATOM 870 C CA . GLN A 1 104 ? 20.800 2.015 -19.145 1.00 54.84 104 GLN A CA 1
ATOM 871 C C . GLN A 1 104 ? 21.254 0.667 -18.541 1.00 54.84 104 GLN A C 1
ATOM 873 O O . GLN A 1 104 ? 22.367 0.208 -18.790 1.00 54.84 104 GLN A O 1
ATOM 878 N N . GLY A 1 105 ? 20.384 0.001 -17.775 1.00 54.75 105 GLY A N 1
ATOM 879 C CA . GLY A 1 105 ? 20.664 -1.222 -17.015 1.00 54.75 105 GLY A CA 1
ATOM 880 C C . GLY A 1 105 ? 20.438 -2.548 -17.750 1.00 54.75 105 GLY A C 1
ATOM 881 O O . GLY A 1 105 ? 20.908 -3.575 -17.265 1.00 54.75 105 GLY A O 1
ATOM 882 N N . ARG A 1 106 ? 19.803 -2.560 -18.935 1.00 49.75 106 ARG A N 1
ATOM 883 C CA . ARG A 1 106 ? 19.640 -3.749 -19.813 1.00 49.75 106 ARG A CA 1
ATOM 884 C C . ARG A 1 106 ? 20.964 -4.451 -20.161 1.00 49.75 106 ARG A C 1
ATOM 886 O O . ARG A 1 106 ? 20.946 -5.562 -20.677 1.00 49.75 106 ARG A O 1
ATOM 893 N N . ILE A 1 107 ? 22.099 -3.835 -19.839 1.00 49.91 107 ILE A N 1
ATOM 894 C CA . ILE A 1 107 ? 23.446 -4.389 -19.979 1.00 49.91 107 ILE A CA 1
ATOM 895 C C . ILE A 1 107 ? 23.813 -5.362 -18.833 1.00 49.91 107 ILE A C 1
ATOM 897 O O . ILE A 1 107 ? 24.761 -6.129 -18.988 1.00 49.91 107 ILE A O 1
ATOM 901 N N . LYS A 1 108 ? 23.100 -5.411 -17.691 1.00 48.22 108 LYS A N 1
ATOM 902 C CA . LYS A 1 108 ? 23.499 -6.277 -16.560 1.00 48.22 108 LYS A CA 1
ATOM 903 C C . LYS A 1 108 ? 22.352 -7.015 -15.851 1.00 48.22 108 LYS A C 1
ATOM 905 O O . LYS A 1 108 ? 21.572 -6.430 -15.113 1.00 48.22 108 LYS A O 1
ATOM 910 N N . ALA A 1 109 ? 22.442 -8.341 -15.973 1.00 51.88 109 ALA A N 1
ATOM 911 C CA . ALA A 1 109 ? 22.148 -9.370 -14.971 1.00 51.88 109 ALA A CA 1
ATOM 912 C C . ALA A 1 109 ? 20.683 -9.792 -14.719 1.00 51.88 109 ALA A C 1
ATOM 914 O O . ALA A 1 109 ? 19.916 -9.166 -13.996 1.00 51.88 109 ALA A O 1
ATOM 915 N N . THR A 1 110 ? 20.381 -10.970 -15.271 1.00 50.72 110 THR A N 1
ATOM 916 C CA . THR A 1 110 ? 19.700 -12.131 -14.666 1.00 50.72 110 THR A CA 1
ATOM 917 C C . THR A 1 110 ? 19.464 -12.070 -13.146 1.00 50.72 110 THR A C 1
ATOM 919 O O . THR A 1 110 ? 20.206 -12.636 -12.346 1.00 50.72 110 THR A O 1
ATOM 922 N N . GLY A 1 111 ? 18.368 -11.442 -12.738 1.00 55.25 111 GLY A N 1
ATOM 923 C CA . GLY A 1 111 ? 17.772 -11.597 -11.413 1.00 55.25 111 GLY A CA 1
ATOM 924 C C . GLY A 1 111 ? 16.271 -11.344 -11.500 1.00 55.25 111 GLY A C 1
ATOM 925 O O . GLY A 1 111 ? 15.832 -10.634 -12.407 1.00 55.25 111 GLY A O 1
ATOM 926 N N . ASP A 1 112 ? 15.483 -11.920 -10.586 1.00 60.28 112 ASP A N 1
ATOM 927 C CA . ASP A 1 112 ? 14.032 -11.704 -10.528 1.00 60.28 112 ASP A CA 1
ATOM 928 C C . ASP A 1 112 ? 13.724 -10.220 -10.298 1.00 60.28 112 ASP A C 1
ATOM 930 O O . ASP A 1 112 ? 13.667 -9.722 -9.169 1.00 60.28 112 ASP A O 1
ATOM 934 N N . TRP A 1 113 ? 13.521 -9.498 -11.397 1.00 63.00 113 TRP A N 1
ATOM 935 C CA . T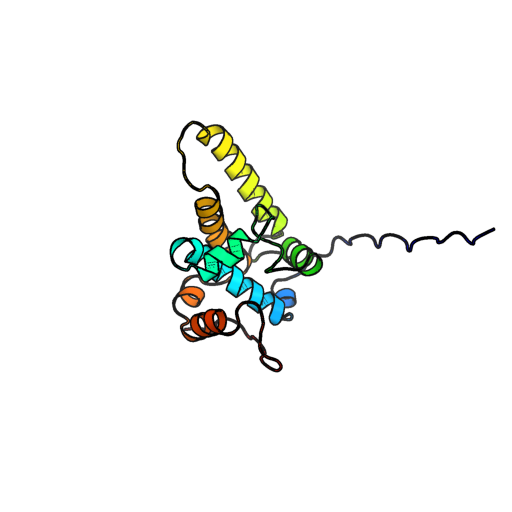RP A 1 113 ? 13.217 -8.069 -11.437 1.00 63.00 113 TRP A CA 1
ATOM 936 C C . TRP A 1 113 ? 12.004 -7.712 -10.572 1.00 63.00 113 TRP A C 1
ATOM 938 O O . TRP A 1 113 ? 11.938 -6.609 -10.029 1.00 63.00 113 TRP A O 1
ATOM 948 N N . ARG A 1 114 ? 11.088 -8.670 -10.399 1.00 62.94 114 ARG A N 1
ATOM 949 C CA . ARG A 1 114 ? 9.910 -8.609 -9.533 1.00 62.94 114 ARG A CA 1
ATOM 950 C C . ARG A 1 114 ? 10.258 -8.333 -8.079 1.00 62.94 114 ARG A C 1
ATOM 952 O O . ARG A 1 114 ? 9.620 -7.496 -7.446 1.00 62.94 114 ARG A O 1
ATOM 959 N N . ILE A 1 115 ? 11.319 -8.966 -7.584 1.00 60.53 115 ILE A N 1
ATOM 960 C CA . ILE A 1 115 ? 11.787 -8.801 -6.208 1.00 60.53 115 ILE A CA 1
ATOM 961 C C . ILE A 1 115 ? 12.348 -7.399 -5.994 1.00 60.53 115 ILE A C 1
ATOM 963 O O . ILE A 1 115 ? 12.046 -6.752 -4.992 1.00 60.53 115 ILE A O 1
ATOM 967 N N . CYS A 1 116 ? 13.162 -6.929 -6.940 1.00 65.81 116 CYS A N 1
ATOM 968 C CA . CYS A 1 116 ? 13.706 -5.577 -6.896 1.00 65.81 116 CYS A CA 1
ATOM 969 C C . CYS A 1 116 ? 12.576 -4.545 -6.982 1.00 65.81 116 CYS A C 1
ATOM 971 O O . CYS A 1 116 ? 12.544 -3.610 -6.193 1.00 65.81 116 CYS A O 1
ATOM 973 N N . ALA A 1 117 ? 11.604 -4.751 -7.877 1.00 71.06 117 ALA A N 1
ATOM 974 C CA . ALA A 1 117 ? 10.443 -3.876 -8.009 1.00 71.06 117 ALA A CA 1
ATOM 975 C C . ALA A 1 117 ? 9.640 -3.789 -6.703 1.00 71.06 117 ALA A C 1
ATOM 977 O O . ALA A 1 117 ? 9.408 -2.685 -6.221 1.00 71.06 117 ALA A O 1
ATOM 978 N N . ALA A 1 118 ? 9.291 -4.920 -6.083 1.00 75.38 118 ALA A N 1
ATOM 979 C CA . ALA A 1 118 ? 8.536 -4.924 -4.831 1.00 75.38 118 ALA A C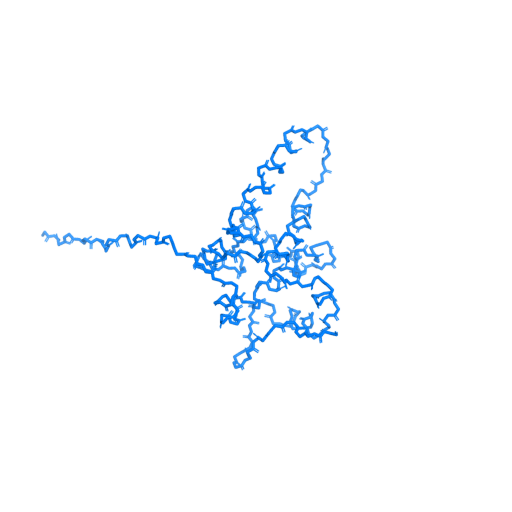A 1
ATOM 980 C C . ALA A 1 118 ? 9.286 -4.205 -3.692 1.00 75.38 118 ALA A C 1
ATOM 982 O O . ALA A 1 118 ? 8.711 -3.379 -2.981 1.00 75.38 118 ALA A O 1
ATOM 983 N N . HIS A 1 119 ? 10.590 -4.469 -3.553 1.00 77.81 119 HIS A N 1
ATOM 984 C CA . HIS A 1 119 ? 11.413 -3.846 -2.516 1.00 77.81 119 HIS A CA 1
ATOM 985 C C . HIS A 1 119 ? 11.577 -2.333 -2.719 1.00 77.81 119 HIS A C 1
ATOM 987 O O . HIS A 1 119 ? 11.569 -1.582 -1.745 1.00 77.81 119 HIS A O 1
ATOM 993 N N . ASP A 1 120 ? 11.706 -1.881 -3.967 1.00 78.75 120 ASP A N 1
ATOM 994 C CA . ASP A 1 120 ? 11.867 -0.460 -4.284 1.00 78.75 120 ASP A CA 1
ATOM 995 C C . ASP A 1 120 ? 10.539 0.310 -4.215 1.00 78.75 120 ASP A C 1
ATOM 997 O O . ASP A 1 120 ? 10.537 1.498 -3.891 1.00 78.75 120 ASP A O 1
ATOM 1001 N N . LEU A 1 121 ? 9.406 -0.364 -4.449 1.00 82.38 121 LEU A N 1
ATOM 1002 C CA . LEU A 1 121 ? 8.066 0.209 -4.295 1.00 82.38 121 LEU A CA 1
ATOM 1003 C C . LEU A 1 121 ? 7.687 0.421 -2.823 1.00 82.38 121 LEU A C 1
ATOM 1005 O O . LEU A 1 121 ? 7.086 1.443 -2.495 1.00 82.38 121 LEU A O 1
ATOM 1009 N N . ALA A 1 122 ? 8.071 -0.491 -1.920 1.00 85.94 122 ALA A N 1
ATOM 1010 C CA . ALA A 1 122 ? 7.739 -0.400 -0.494 1.00 85.94 122 ALA A CA 1
ATOM 1011 C C . ALA A 1 122 ? 8.008 0.990 0.133 1.00 85.94 122 ALA A C 1
ATOM 1013 O O . ALA A 1 122 ? 7.070 1.582 0.670 1.00 85.94 122 ALA A O 1
ATOM 1014 N N . PRO A 1 123 ? 9.227 1.570 0.053 1.00 86.19 123 PRO A N 1
ATOM 1015 C CA . PRO A 1 123 ? 9.509 2.871 0.662 1.00 86.19 123 PRO A CA 1
ATOM 1016 C C . PRO A 1 123 ? 8.757 4.040 0.009 1.00 86.19 123 PRO A C 1
ATOM 1018 O O . PRO A 1 123 ? 8.537 5.058 0.667 1.00 86.19 123 PRO A O 1
ATOM 1021 N N . ILE A 1 124 ? 8.367 3.929 -1.264 1.00 86.25 124 ILE A N 1
ATOM 1022 C CA . ILE A 1 124 ? 7.620 4.975 -1.981 1.00 86.25 124 ILE A CA 1
ATOM 1023 C C . ILE A 1 124 ? 6.193 5.026 -1.456 1.00 86.25 124 ILE A C 1
ATOM 1025 O O . ILE A 1 124 ? 5.703 6.092 -1.087 1.00 86.25 124 ILE A O 1
ATOM 1029 N N . ILE A 1 125 ? 5.565 3.859 -1.349 1.00 87.94 125 ILE A N 1
ATOM 1030 C CA . ILE A 1 125 ? 4.183 3.717 -0.892 1.00 87.94 125 ILE A CA 1
ATOM 1031 C C . ILE A 1 125 ? 4.086 4.060 0.601 1.00 87.94 125 ILE A C 1
ATOM 1033 O O . ILE A 1 125 ? 3.215 4.827 1.009 1.00 87.94 125 ILE A O 1
ATOM 1037 N N . GLU A 1 126 ? 5.044 3.612 1.415 1.00 89.75 126 GLU A N 1
ATOM 1038 C CA . GLU A 1 126 ? 5.152 4.004 2.827 1.00 89.75 126 GLU A CA 1
ATOM 1039 C C . GLU A 1 126 ? 5.249 5.527 3.001 1.00 89.75 126 GLU A C 1
ATOM 1041 O O . GLU A 1 126 ? 4.557 6.111 3.842 1.00 89.75 126 GLU A O 1
ATOM 1046 N N . ARG A 1 127 ? 6.078 6.194 2.185 1.00 86.44 127 ARG A N 1
ATOM 1047 C CA . ARG A 1 127 ? 6.230 7.654 2.221 1.00 86.44 127 ARG A CA 1
ATOM 1048 C C . ARG A 1 127 ? 4.953 8.360 1.776 1.00 86.44 127 ARG A C 1
ATOM 1050 O O . ARG A 1 127 ? 4.514 9.270 2.479 1.00 86.44 127 ARG A O 1
ATOM 1057 N N . ALA A 1 128 ? 4.354 7.914 0.673 1.00 86.56 128 ALA A N 1
ATOM 1058 C CA . ALA A 1 128 ? 3.123 8.466 0.116 1.00 86.56 128 ALA A CA 1
ATOM 1059 C C . ALA A 1 128 ? 1.987 8.495 1.149 1.00 86.56 128 ALA A C 1
ATOM 1061 O O . ALA A 1 128 ? 1.300 9.509 1.299 1.00 86.56 128 ALA A O 1
ATOM 1062 N N . PHE A 1 129 ? 1.847 7.414 1.920 1.00 87.56 129 PHE A N 1
ATOM 1063 C CA . PHE A 1 129 ? 0.771 7.238 2.897 1.00 87.56 129 PHE A CA 1
ATOM 1064 C C . PHE A 1 129 ? 1.155 7.554 4.349 1.00 87.56 129 PHE A C 1
ATOM 1066 O O . PHE A 1 129 ? 0.342 7.354 5.256 1.00 87.56 129 PHE A O 1
ATOM 1073 N N . ARG A 1 130 ? 2.366 8.081 4.594 1.00 86.00 130 ARG A N 1
ATOM 1074 C CA . ARG A 1 130 ? 2.899 8.369 5.942 1.00 86.00 130 ARG A CA 1
ATOM 1075 C C . ARG A 1 130 ? 2.859 7.154 6.879 1.00 86.00 130 ARG A C 1
ATOM 1077 O O . ARG A 1 130 ? 2.570 7.286 8.071 1.00 86.00 130 ARG A O 1
ATOM 1084 N N . VAL A 1 131 ? 3.168 5.974 6.356 1.00 86.12 131 VAL A N 1
ATOM 1085 C CA . VAL A 1 131 ? 3.272 4.752 7.156 1.00 86.12 131 VAL A CA 1
ATOM 1086 C C . VAL A 1 131 ? 4.728 4.500 7.512 1.00 86.12 131 VAL A C 1
ATOM 1088 O O . VAL A 1 131 ? 5.607 4.480 6.656 1.00 86.12 131 VAL A O 1
ATOM 1091 N N . ASN A 1 132 ? 5.005 4.327 8.803 1.00 84.00 132 ASN A N 1
ATOM 1092 C CA . ASN A 1 132 ? 6.357 4.063 9.264 1.00 84.00 132 ASN A CA 1
ATOM 1093 C C . ASN A 1 132 ? 6.694 2.579 9.087 1.00 84.00 132 ASN A C 1
ATOM 1095 O O . ASN A 1 132 ? 6.083 1.702 9.698 1.00 84.00 132 ASN A O 1
ATOM 1099 N N . SER A 1 133 ? 7.735 2.305 8.307 1.00 80.81 133 SER A N 1
ATOM 1100 C CA . SER A 1 133 ? 8.301 0.966 8.132 1.00 80.81 133 SER A CA 1
ATOM 1101 C C . SER A 1 133 ? 8.595 0.232 9.450 1.00 80.81 133 SER A C 1
ATOM 1103 O O . SER A 1 133 ? 8.421 -0.987 9.563 1.00 80.81 133 SER A O 1
ATOM 1105 N N . LYS A 1 134 ? 9.050 0.961 10.478 1.00 81.06 134 LYS A N 1
ATOM 1106 C CA . LYS A 1 134 ? 9.363 0.377 11.789 1.00 81.06 134 LYS A CA 1
ATOM 1107 C C . LYS A 1 134 ? 8.103 -0.126 12.487 1.00 81.06 134 LYS A C 1
ATOM 1109 O O . LYS A 1 134 ? 8.163 -1.172 13.124 1.00 81.06 134 LYS A O 1
ATOM 1114 N N . ASP A 1 135 ? 6.979 0.560 12.312 1.00 84.12 135 ASP A N 1
ATOM 1115 C CA . ASP A 1 135 ? 5.703 0.168 12.911 1.00 84.12 135 ASP A CA 1
ATOM 1116 C C . ASP A 1 135 ? 5.157 -1.083 12.208 1.00 84.12 135 ASP A C 1
ATOM 1118 O O . ASP A 1 135 ? 4.750 -2.034 12.872 1.00 84.12 135 ASP A O 1
ATOM 1122 N N . LEU A 1 136 ? 5.273 -1.156 10.875 1.00 82.50 136 LEU A N 1
ATOM 1123 C CA . LEU A 1 136 ? 4.946 -2.356 10.087 1.00 82.50 136 LEU A CA 1
ATOM 1124 C C . LEU A 1 136 ? 5.770 -3.584 10.503 1.00 82.50 136 LEU A C 1
ATOM 1126 O O . LEU A 1 136 ? 5.243 -4.690 10.600 1.00 82.50 136 LEU A O 1
ATOM 1130 N N . SER A 1 137 ? 7.072 -3.402 10.728 1.00 77.81 137 SER A N 1
ATOM 1131 C CA . SER A 1 137 ? 7.999 -4.510 11.000 1.00 77.81 137 SER A CA 1
ATOM 1132 C C . SER A 1 137 ? 8.005 -4.965 12.461 1.00 77.81 137 SER A C 1
ATOM 1134 O O . SER A 1 137 ? 8.170 -6.157 12.727 1.00 77.81 137 SER A O 1
ATOM 1136 N N . LYS A 1 138 ? 7.818 -4.052 13.421 1.00 82.44 138 LYS A N 1
ATOM 1137 C CA . LYS A 1 138 ? 7.847 -4.375 14.858 1.00 82.44 138 LYS A CA 1
ATOM 1138 C C . LYS A 1 138 ? 6.492 -4.797 15.417 1.00 82.44 138 LYS A C 1
ATOM 1140 O O . LYS A 1 138 ? 6.455 -5.453 16.462 1.00 82.44 138 LYS A O 1
ATOM 1145 N N . ASN A 1 139 ? 5.388 -4.468 14.746 1.00 85.81 139 ASN A N 1
ATOM 1146 C CA . ASN A 1 139 ? 4.058 -4.795 15.241 1.00 85.81 139 ASN A CA 1
ATOM 1147 C C . ASN A 1 139 ? 3.755 -6.301 15.094 1.00 85.81 139 ASN A C 1
ATOM 1149 O O . ASN A 1 139 ? 3.244 -6.787 14.082 1.00 85.81 139 ASN A O 1
ATOM 1153 N N . LYS A 1 140 ? 4.052 -7.055 16.160 1.00 84.88 140 LYS A N 1
ATOM 1154 C CA . LYS A 1 140 ? 3.786 -8.500 16.248 1.00 84.88 140 LYS A CA 1
ATOM 1155 C C . LYS A 1 140 ? 2.293 -8.831 16.172 1.00 84.88 140 LYS A C 1
ATOM 1157 O O . LYS A 1 140 ? 1.954 -9.910 15.691 1.00 84.88 140 LYS A O 1
ATOM 1162 N N . MET A 1 141 ? 1.415 -7.949 16.657 1.00 85.06 141 MET A N 1
ATOM 1163 C CA . MET A 1 141 ? -0.036 -8.159 16.584 1.00 85.06 141 MET A CA 1
ATOM 1164 C C . MET A 1 141 ? -0.511 -8.095 15.138 1.00 85.06 141 MET A C 1
ATOM 1166 O O . MET A 1 141 ? -1.203 -9.002 14.685 1.00 85.06 141 MET A O 1
ATOM 1170 N N . PHE A 1 142 ? -0.057 -7.089 14.395 1.00 87.62 142 PHE A N 1
ATOM 1171 C CA . PHE A 1 142 ? -0.324 -6.959 12.973 1.00 87.62 142 PHE A CA 1
ATOM 1172 C C . PHE A 1 142 ? 0.237 -8.151 12.190 1.00 87.62 142 PHE A C 1
ATOM 1174 O O . PHE A 1 142 ? -0.506 -8.789 11.455 1.00 87.62 142 PHE A O 1
ATOM 1181 N N . ALA A 1 143 ? 1.493 -8.549 12.419 1.00 85.88 143 ALA A N 1
ATOM 1182 C CA . ALA A 1 143 ? 2.071 -9.711 11.738 1.00 85.88 143 ALA A CA 1
ATOM 1183 C C . ALA A 1 143 ? 1.281 -11.014 11.992 1.00 85.88 143 ALA A C 1
ATOM 1185 O O . ALA A 1 143 ? 1.092 -11.810 11.072 1.00 85.88 143 ALA A O 1
ATOM 1186 N N . LYS A 1 144 ? 0.790 -11.230 13.221 1.00 87.06 144 LYS A N 1
ATOM 1187 C CA . LYS A 1 144 ? -0.096 -12.361 13.548 1.00 87.06 144 LYS A CA 1
ATOM 1188 C C . LYS A 1 144 ? -1.456 -12.243 12.861 1.00 87.06 144 LYS A C 1
ATOM 1190 O O . LYS A 1 144 ? -1.980 -13.250 12.399 1.00 87.06 144 LYS A O 1
ATOM 1195 N N . LEU A 1 145 ? -2.008 -11.033 12.779 1.00 87.19 145 LEU A N 1
ATOM 1196 C CA . LEU A 1 145 ? -3.272 -10.762 12.099 1.00 87.19 145 LEU A CA 1
ATOM 1197 C C . LEU A 1 145 ? -3.168 -11.085 10.603 1.00 87.19 145 LEU A C 1
ATOM 1199 O O . LEU A 1 145 ? -3.991 -11.833 10.094 1.00 87.19 145 LEU A O 1
ATOM 1203 N N . VAL A 1 146 ? -2.109 -10.621 9.928 1.00 87.69 146 VAL A N 1
ATOM 1204 C CA . VAL A 1 146 ? -1.848 -10.930 8.509 1.00 87.69 146 VAL A CA 1
ATOM 1205 C C . VAL A 1 146 ? -1.650 -12.429 8.277 1.00 87.69 146 VAL A C 1
ATOM 1207 O O . VAL A 1 146 ? -2.114 -12.965 7.277 1.00 87.69 146 VAL A O 1
ATOM 1210 N N . GLN A 1 147 ? -0.973 -13.132 9.189 1.00 86.06 147 GLN A N 1
ATOM 1211 C CA . GLN A 1 147 ? -0.803 -14.585 9.070 1.00 86.06 147 GLN A CA 1
ATOM 1212 C C . GLN A 1 147 ? -2.112 -15.355 9.252 1.00 86.06 147 GLN A C 1
ATOM 1214 O O . GLN A 1 147 ? -2.296 -16.383 8.608 1.00 86.06 147 GLN A O 1
ATOM 1219 N N . ARG A 1 148 ? -2.998 -14.883 10.135 1.00 86.00 148 ARG A N 1
ATOM 1220 C CA . ARG A 1 148 ? -4.243 -15.575 10.477 1.00 86.00 148 ARG A CA 1
ATOM 1221 C C . ARG A 1 148 ? -5.375 -15.274 9.499 1.00 86.00 148 ARG A C 1
ATOM 1223 O O . ARG A 1 148 ? -6.059 -16.197 9.081 1.00 86.00 148 ARG A O 1
ATOM 1230 N N . ASP A 1 149 ? -5.583 -13.996 9.190 1.00 84.12 149 ASP A N 1
ATOM 1231 C CA . ASP A 1 149 ? -6.767 -13.515 8.471 1.00 84.12 149 ASP A CA 1
ATOM 1232 C C . ASP A 1 149 ? -6.419 -12.977 7.054 1.00 84.12 149 ASP A C 1
ATOM 1234 O O . ASP A 1 149 ? -7.295 -12.792 6.209 1.00 84.12 149 ASP A O 1
ATOM 1238 N N . GLY A 1 150 ? -5.129 -12.807 6.729 1.00 87.38 150 GLY A N 1
ATOM 1239 C CA . GLY A 1 150 ? -4.675 -12.473 5.375 1.00 87.38 150 GLY A CA 1
ATOM 1240 C C . GLY A 1 150 ? -5.114 -11.082 4.914 1.00 87.38 150 GLY A C 1
ATOM 1241 O O . GLY A 1 150 ? -4.688 -10.079 5.474 1.00 87.38 150 GLY A O 1
ATOM 1242 N N . LEU A 1 151 ? -5.918 -11.034 3.846 1.00 86.25 151 LEU A N 1
ATOM 1243 C CA . LEU A 1 151 ? -6.503 -9.800 3.295 1.00 86.25 151 LEU A CA 1
ATOM 1244 C C . LEU A 1 151 ? -7.911 -9.514 3.827 1.00 86.25 151 LEU A C 1
ATOM 1246 O O . LEU A 1 151 ? -8.480 -8.463 3.532 1.00 86.25 151 LEU A O 1
ATOM 1250 N N . GLN A 1 152 ? -8.475 -10.438 4.602 1.00 84.81 152 GLN A N 1
ATOM 1251 C CA . GLN A 1 152 ? -9.803 -10.303 5.176 1.00 84.81 152 GLN A CA 1
ATOM 1252 C C . GLN A 1 152 ? -9.679 -9.870 6.635 1.00 84.81 152 GLN A C 1
ATOM 1254 O O . GLN A 1 152 ? -8.833 -10.356 7.379 1.00 84.81 152 GLN A O 1
ATOM 1259 N N . LEU A 1 153 ? -10.538 -8.948 7.057 1.00 81.50 153 LEU A N 1
ATOM 1260 C CA . LEU A 1 153 ? -10.763 -8.690 8.475 1.00 81.50 153 LEU A CA 1
ATOM 1261 C C . LEU A 1 153 ? -11.969 -9.508 8.920 1.00 81.50 153 LEU A C 1
ATOM 1263 O O . LEU A 1 153 ? -12.943 -9.638 8.181 1.00 81.50 153 LEU A O 1
ATOM 1267 N N . ARG A 1 154 ? -11.910 -10.054 10.137 1.00 77.62 154 ARG A N 1
ATOM 1268 C CA . ARG A 1 154 ? -13.066 -10.731 10.732 1.00 77.62 154 ARG A CA 1
ATOM 1269 C C . ARG A 1 154 ? -14.230 -9.756 10.873 1.00 77.62 154 ARG A C 1
ATOM 1271 O O . ARG A 1 154 ? -14.026 -8.576 11.160 1.00 77.62 154 ARG A O 1
ATOM 1278 N N . GLU A 1 155 ? -15.440 -10.278 10.726 1.00 73.12 155 GLU A N 1
ATOM 1279 C CA . GLU A 1 155 ? -16.666 -9.507 10.893 1.00 73.12 155 GLU A CA 1
ATOM 1280 C C . GLU A 1 155 ? -16.689 -8.817 12.270 1.00 73.12 155 GLU A C 1
ATOM 1282 O O . GLU A 1 155 ? -16.376 -9.425 13.295 1.00 73.12 155 GLU A O 1
ATOM 1287 N N . GLY A 1 156 ? -16.966 -7.511 12.279 1.00 72.50 156 GLY A N 1
ATOM 1288 C CA . GLY A 1 156 ? -16.951 -6.675 13.485 1.00 72.50 156 GLY A CA 1
ATOM 1289 C C . GLY A 1 156 ? -15.578 -6.135 13.917 1.00 72.50 156 GLY A C 1
ATOM 1290 O O . GLY A 1 156 ? -15.521 -5.324 14.842 1.00 72.50 156 GLY A O 1
ATOM 1291 N N . VAL A 1 157 ? -14.469 -6.513 13.265 1.00 79.94 157 VAL A N 1
ATOM 1292 C CA . VAL A 1 157 ? -13.140 -5.949 13.566 1.00 79.94 157 VAL A CA 1
ATOM 1293 C C . VAL A 1 157 ? -12.906 -4.671 12.763 1.00 79.94 157 VAL A C 1
ATOM 1295 O O . VAL A 1 157 ? -12.799 -4.695 11.539 1.00 79.94 157 VAL A O 1
ATOM 1298 N N . ILE A 1 158 ? -12.754 -3.550 13.468 1.00 82.44 158 ILE A N 1
ATOM 1299 C CA . ILE A 1 158 ? -12.405 -2.257 12.874 1.00 82.44 158 ILE A CA 1
ATOM 1300 C C . ILE A 1 158 ? -10.894 -2.034 12.970 1.00 82.44 158 ILE A C 1
ATOM 1302 O O . ILE A 1 158 ? -10.331 -1.930 14.061 1.00 82.44 158 ILE A O 1
ATOM 1306 N N . TRP A 1 159 ? -10.231 -1.932 11.818 1.00 86.12 159 TRP A N 1
ATOM 1307 C CA . TRP A 1 159 ? -8.806 -1.625 11.756 1.00 86.12 159 TRP A CA 1
ATOM 1308 C C . TRP A 1 159 ? -8.548 -0.118 11.885 1.00 86.12 159 TRP A C 1
ATOM 1310 O O . TRP A 1 159 ? -8.789 0.649 10.958 1.00 86.12 159 TRP A O 1
ATOM 1320 N N . GLN A 1 160 ? -8.005 0.299 13.031 1.00 82.00 160 GLN A N 1
ATOM 1321 C CA . GLN A 1 160 ? -7.704 1.709 13.327 1.00 82.00 160 GLN A CA 1
ATOM 1322 C C . GLN A 1 160 ? -6.284 2.142 12.913 1.00 82.00 160 GLN A C 1
ATOM 1324 O O . GLN A 1 160 ? -5.913 3.307 13.048 1.00 82.00 160 GLN A O 1
ATOM 1329 N N . GLY A 1 161 ? -5.468 1.217 12.399 1.00 83.06 161 GLY A N 1
ATOM 1330 C CA . G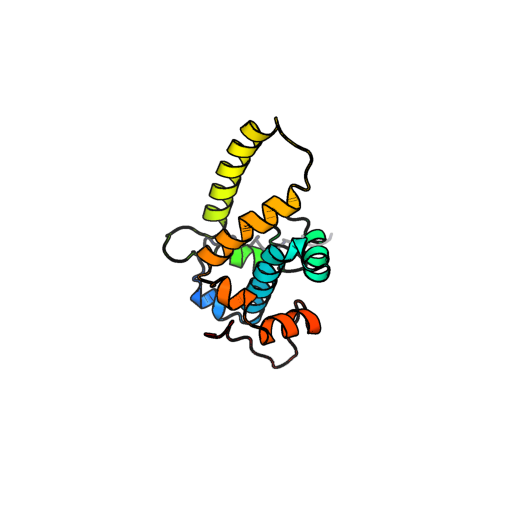LY A 1 161 ? -4.080 1.466 12.011 1.00 83.06 161 GLY A CA 1
ATOM 1331 C C . GLY A 1 161 ? -3.055 0.748 12.890 1.00 83.06 161 GLY A C 1
ATOM 1332 O O . GLY A 1 161 ? -3.399 -0.004 13.794 1.00 83.06 161 GLY A O 1
ATOM 1333 N N . LEU A 1 162 ? -1.768 0.970 12.606 1.00 78.75 162 LEU A N 1
ATOM 1334 C CA . LEU A 1 162 ? -0.667 0.201 13.205 1.00 78.75 162 LEU A CA 1
ATOM 1335 C C . LEU A 1 162 ? -0.381 0.516 14.684 1.00 78.75 162 LEU A C 1
ATOM 1337 O O . LEU A 1 162 ? 0.454 -0.166 15.273 1.00 78.75 162 LEU A O 1
ATOM 1341 N N . GLY A 1 163 ? -1.079 1.479 15.299 1.00 66.12 163 GLY A N 1
ATOM 1342 C CA . GLY A 1 163 ? -0.766 1.974 16.644 1.00 66.12 163 GLY A CA 1
ATOM 1343 C C . GLY A 1 163 ? 0.637 2.597 16.719 1.00 66.12 163 GLY A C 1
ATOM 1344 O O . GLY A 1 163 ? 1.493 2.343 15.876 1.00 66.12 163 GLY A O 1
ATOM 1345 N N . LYS A 1 164 ? 0.901 3.445 17.715 1.00 51.41 164 LYS A N 1
ATOM 1346 C CA . LYS A 1 164 ? 2.292 3.815 18.020 1.00 51.41 164 LYS A CA 1
ATOM 1347 C C . LYS A 1 164 ? 2.881 2.674 18.848 1.00 51.41 164 LYS A C 1
ATOM 1349 O O . LYS A 1 164 ? 2.320 2.360 19.897 1.00 51.41 164 LYS A O 1
ATOM 1354 N N . SER A 1 165 ? 3.929 2.024 18.341 1.00 39.56 165 SER A N 1
ATOM 1355 C CA . SER A 1 165 ? 4.704 1.049 19.120 1.00 39.56 165 SER A CA 1
ATOM 1356 C C . SER A 1 165 ? 5.656 1.735 20.088 1.00 39.56 165 SER A C 1
ATOM 1358 O O . SER A 1 165 ? 6.061 2.887 19.819 1.00 39.56 165 SER A O 1
#

Solvent-accessible surface area (backbone atoms only — not comparable to full-atom values): 9756 Å² total; per-residue (Å²): 135,83,83,82,80,79,70,77,78,79,73,75,84,69,95,63,76,37,47,59,67,66,48,52,71,38,26,65,62,44,44,32,50,52,50,49,47,48,22,30,70,27,40,90,82,30,67,73,31,28,59,52,55,70,62,24,84,43,95,81,5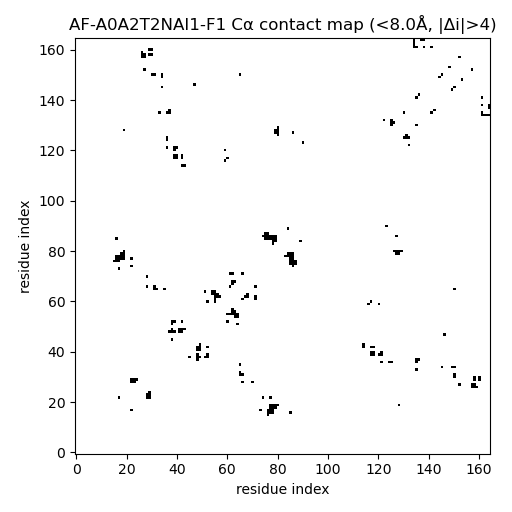9,67,25,49,86,74,24,54,75,71,53,36,54,49,52,35,32,20,40,23,68,96,47,102,42,30,41,46,53,54,48,49,52,50,48,52,56,46,47,56,50,42,68,70,38,74,83,62,78,100,63,72,60,66,59,57,49,34,50,63,46,30,65,52,54,26,52,38,69,72,48,58,67,65,41,66,72,66,33,61,67,57,55,51,45,44,73,73,45,53,84,52,72,62,90,91,62,82,52,90,69,79,65,88,124

Sequence (165 aa):
MAPDASLPPCQSRGDYRLTIQQLKENHLLWYKLHVFMYDLRNFRSKEMSRNRLDCVIDDMYIGEPYFTADEHDKLRRTVTHGTDMTLEDLLSEFFQNKLENRIQGRIKATGDWRICAAHDLAPIIERAFRVNSKDLSKNKMFAKLVQRDGLQLREGVIWQGLGKS

Mean predicted aligned error: 10.07 Å

pLDDT: mean 77.02, std 14.45, range [39.56, 92.12]

Radius of gyration: 18.12 Å; 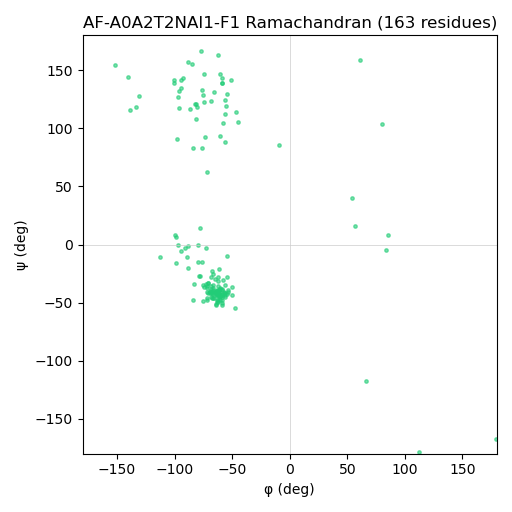Cα contacts (8 Å, |Δi|>4): 148; chains: 1; bounding box: 62×36×53 Å